Protein AF-A0A1F7IMP6-F1 (afdb_monomer_lite)

Sequence (164 aa):
MIGVVIFFAFITLDFINRYRSQKVYIQYEQETLQYMKKNEPGLSQIFADMQNAECTSIYNSCSGIKQKEIMNLIADDLQDFSSTVFVTSHKNGKLILMKLSGE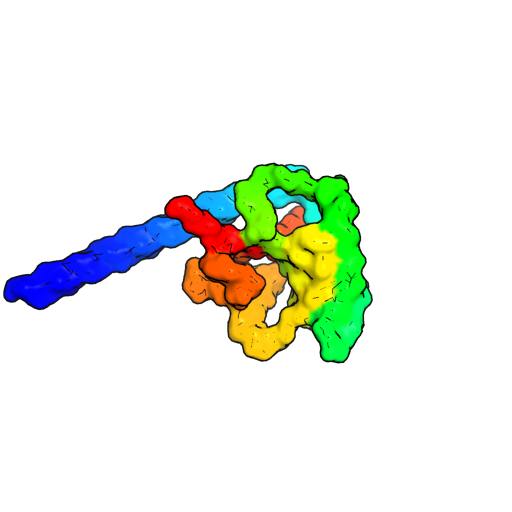RELIDDFYPSGDGLRNLIRGKVKSLTWDDYTHILPGKEIAVPFKDGGNQVKGLILRAVVGK

Structure (mmCIF, N/CA/C/O backbone):
data_AF-A0A1F7IMP6-F1
#
_entry.id   AF-A0A1F7IMP6-F1
#
loop_
_atom_site.group_PDB
_atom_site.id
_atom_site.type_symbol
_atom_site.label_atom_id
_atom_site.label_alt_id
_atom_site.label_comp_id
_atom_site.label_asym_id
_atom_site.label_entity_id
_atom_site.label_seq_id
_atom_site.pdbx_PDB_ins_code
_atom_site.Cartn_x
_atom_site.Cartn_y
_atom_site.Cartn_z
_atom_site.occupancy
_atom_site.B_iso_or_equiv
_atom_site.auth_seq_id
_atom_site.auth_comp_id
_atom_site.auth_asym_id
_atom_site.auth_atom_id
_atom_site.pdbx_PDB_model_num
ATOM 1 N N . MET A 1 1 ? 34.357 -10.220 -34.054 1.00 52.31 1 MET A N 1
ATOM 2 C CA . MET A 1 1 ? 33.086 -9.612 -34.516 1.00 52.31 1 MET A CA 1
ATOM 3 C C . MET A 1 1 ? 31.856 -10.175 -33.801 1.00 52.31 1 MET A C 1
ATOM 5 O O . MET A 1 1 ? 31.056 -9.380 -33.338 1.00 52.31 1 MET A O 1
ATOM 9 N N . ILE A 1 2 ? 31.732 -11.498 -33.616 1.00 53.00 2 ILE A N 1
ATOM 10 C CA . ILE A 1 2 ? 30.586 -12.132 -32.922 1.00 53.00 2 ILE A CA 1
ATOM 11 C C . ILE A 1 2 ? 30.412 -11.649 -31.465 1.00 53.00 2 ILE A C 1
ATOM 13 O O . ILE A 1 2 ? 29.303 -11.318 -31.064 1.00 53.00 2 ILE A O 1
ATOM 17 N N . GLY A 1 3 ? 31.500 -11.496 -30.697 1.00 47.19 3 GLY A N 1
ATOM 18 C CA . GLY A 1 3 ? 31.423 -11.003 -29.310 1.00 47.19 3 GLY A CA 1
ATOM 19 C C . GLY A 1 3 ? 30.928 -9.555 -29.164 1.00 47.19 3 GLY A C 1
ATOM 20 O O . GLY A 1 3 ? 30.291 -9.228 -28.171 1.00 47.19 3 GLY A O 1
ATOM 21 N N . VAL A 1 4 ? 31.151 -8.703 -30.173 1.00 55.84 4 VAL A N 1
ATOM 22 C CA . VAL A 1 4 ? 30.679 -7.305 -30.174 1.00 55.84 4 VAL A CA 1
ATOM 23 C C . VAL A 1 4 ? 29.180 -7.254 -30.482 1.00 55.84 4 VAL A C 1
ATOM 25 O O . VAL A 1 4 ? 28.440 -6.557 -29.801 1.00 55.84 4 VAL A O 1
ATOM 28 N N . VAL A 1 5 ? 28.706 -8.056 -31.441 1.00 55.94 5 VAL A N 1
ATOM 29 C CA . VAL A 1 5 ? 27.278 -8.134 -31.801 1.00 55.94 5 VAL A CA 1
ATOM 30 C C . VAL A 1 5 ? 26.433 -8.689 -30.648 1.00 55.94 5 VAL A C 1
ATOM 32 O O . VAL A 1 5 ? 25.359 -8.163 -30.372 1.00 55.94 5 VAL A O 1
ATOM 35 N N . ILE A 1 6 ? 26.939 -9.693 -29.927 1.00 58.25 6 ILE A N 1
ATOM 36 C CA . ILE A 1 6 ? 26.269 -10.250 -28.743 1.00 58.25 6 ILE A CA 1
ATOM 37 C C . ILE A 1 6 ? 26.201 -9.207 -27.614 1.00 58.25 6 ILE A C 1
ATOM 39 O O . ILE A 1 6 ? 25.142 -9.011 -27.025 1.00 58.25 6 ILE A O 1
ATOM 43 N N . PHE A 1 7 ? 27.289 -8.475 -27.356 1.00 58.56 7 PHE A N 1
ATOM 44 C CA . PHE A 1 7 ? 27.325 -7.425 -26.331 1.00 58.56 7 PHE A CA 1
ATOM 45 C C . PHE A 1 7 ? 26.354 -6.265 -26.629 1.00 58.56 7 PHE A C 1
ATOM 47 O O . PHE A 1 7 ? 25.624 -5.827 -25.742 1.00 58.56 7 PHE A O 1
ATOM 54 N N . PHE A 1 8 ? 26.266 -5.813 -27.887 1.00 57.03 8 PHE A N 1
ATOM 55 C CA . PHE A 1 8 ? 25.284 -4.799 -28.296 1.00 57.03 8 PHE A CA 1
ATOM 56 C C . PHE A 1 8 ? 23.835 -5.310 -28.216 1.00 57.03 8 PHE A C 1
ATOM 58 O O . PHE A 1 8 ? 22.951 -4.562 -27.795 1.00 57.03 8 PHE A O 1
ATOM 65 N N . ALA A 1 9 ? 23.581 -6.580 -28.550 1.00 60.06 9 ALA A N 1
ATOM 66 C CA . ALA A 1 9 ? 22.255 -7.179 -28.402 1.00 60.06 9 ALA A CA 1
ATOM 67 C C . ALA A 1 9 ? 21.792 -7.189 -26.932 1.00 60.06 9 ALA A C 1
ATOM 69 O O . ALA A 1 9 ? 20.670 -6.775 -26.651 1.00 60.06 9 ALA A O 1
ATOM 70 N N . PHE A 1 10 ? 22.665 -7.546 -25.983 1.00 58.66 10 PHE A N 1
ATOM 71 C CA . PHE A 1 10 ? 22.338 -7.500 -24.552 1.00 58.66 10 PHE A CA 1
ATOM 72 C C . PHE A 1 10 ? 22.056 -6.077 -24.047 1.00 58.66 10 PHE A C 1
ATOM 74 O O . PHE A 1 10 ? 21.040 -5.862 -23.390 1.00 58.66 10 PHE A O 1
ATOM 81 N N . ILE A 1 11 ? 22.867 -5.082 -24.431 1.00 61.84 11 ILE A N 1
ATOM 82 C CA . ILE A 1 11 ? 22.640 -3.681 -24.027 1.00 61.84 11 ILE A CA 1
ATOM 83 C C . ILE A 1 11 ? 21.295 -3.153 -24.550 1.00 61.84 11 ILE A C 1
ATOM 85 O O . ILE A 1 11 ? 20.568 -2.468 -23.827 1.00 61.84 11 ILE A O 1
ATOM 89 N N . THR A 1 12 ? 20.941 -3.469 -25.799 1.00 62.03 12 THR A N 1
ATOM 90 C CA . THR A 1 12 ? 19.660 -3.025 -26.377 1.00 62.03 12 THR A CA 1
ATOM 91 C C . THR A 1 12 ? 18.454 -3.703 -25.725 1.00 62.03 12 THR A C 1
ATOM 93 O O . THR A 1 12 ? 17.458 -3.031 -25.457 1.00 62.03 12 THR A O 1
ATOM 96 N N . LEU A 1 13 ? 18.547 -4.997 -25.401 1.00 62.88 13 LEU A N 1
ATOM 97 C CA . LEU A 1 13 ? 17.490 -5.731 -24.699 1.00 62.88 13 LEU A CA 1
ATOM 98 C C . LEU A 1 13 ? 17.290 -5.220 -23.266 1.00 62.88 13 LEU A C 1
ATOM 100 O O . LEU A 1 13 ? 16.151 -4.991 -22.857 1.00 62.88 13 LEU A O 1
ATOM 104 N N . ASP A 1 14 ? 18.376 -4.959 -22.536 1.00 63.97 14 ASP A N 1
ATOM 105 C CA . ASP A 1 14 ? 18.316 -4.400 -21.182 1.00 63.97 14 ASP A CA 1
ATOM 106 C C . ASP A 1 14 ? 17.692 -3.001 -21.169 1.00 63.97 14 ASP A C 1
ATOM 108 O O . ASP A 1 14 ? 16.870 -2.686 -20.304 1.00 63.97 14 ASP A O 1
ATOM 112 N N . PHE A 1 15 ? 18.021 -2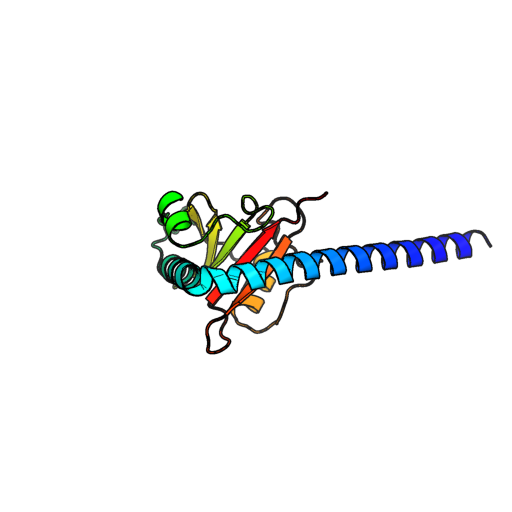.163 -22.157 1.00 68.69 15 PHE A N 1
ATOM 113 C CA . PHE A 1 15 ? 17.430 -0.833 -22.288 1.00 68.69 15 PHE A CA 1
ATOM 114 C C . PHE A 1 15 ? 15.925 -0.896 -22.588 1.00 68.69 15 PHE A C 1
ATOM 116 O O . PHE A 1 15 ? 15.134 -0.195 -21.953 1.00 68.69 15 PHE A O 1
ATOM 123 N N . ILE A 1 16 ? 15.508 -1.772 -23.510 1.00 72.69 16 ILE A N 1
ATOM 124 C CA . ILE A 1 16 ? 14.091 -1.980 -23.846 1.00 72.69 16 ILE A CA 1
ATOM 125 C C . ILE A 1 16 ? 13.314 -2.491 -22.629 1.00 72.69 16 ILE A C 1
ATOM 127 O O . ILE A 1 16 ? 12.213 -2.008 -22.359 1.00 72.69 16 ILE A O 1
ATOM 131 N N . ASN A 1 17 ? 13.881 -3.432 -21.872 1.00 74.31 17 ASN A N 1
ATOM 132 C CA . ASN A 1 17 ? 13.244 -3.973 -20.674 1.00 74.31 17 ASN A CA 1
ATOM 133 C C . ASN A 1 17 ? 13.079 -2.907 -19.587 1.00 74.31 17 ASN A C 1
ATOM 135 O O . ASN A 1 17 ? 11.978 -2.749 -19.063 1.00 74.31 17 ASN A O 1
ATOM 139 N N . ARG A 1 18 ? 14.117 -2.108 -19.307 1.00 75.50 18 ARG A N 1
ATOM 140 C CA . ARG A 1 18 ? 14.026 -0.992 -18.348 1.00 75.50 18 ARG A CA 1
ATOM 141 C C . ARG A 1 18 ? 12.973 0.033 -18.758 1.00 75.50 18 ARG A C 1
ATOM 143 O O . ARG A 1 18 ? 12.175 0.451 -17.924 1.00 75.50 18 ARG A O 1
ATOM 150 N N . TYR A 1 19 ? 12.928 0.390 -20.042 1.00 79.06 19 TYR A N 1
ATOM 151 C CA . TYR A 1 19 ? 11.931 1.321 -20.566 1.00 79.06 19 TYR A CA 1
ATOM 152 C C . TYR A 1 19 ? 10.500 0.788 -20.407 1.00 79.06 19 TYR A C 1
ATOM 154 O O . TYR A 1 19 ? 9.606 1.518 -19.980 1.00 79.06 19 TYR A O 1
ATOM 162 N N . ARG A 1 20 ? 10.275 -0.499 -20.706 1.00 82.06 20 ARG A N 1
ATOM 163 C CA . ARG A 1 20 ? 8.969 -1.149 -20.520 1.00 82.06 20 ARG A CA 1
ATOM 164 C C . ARG A 1 20 ? 8.549 -1.155 -19.053 1.00 82.06 20 ARG A C 1
ATOM 166 O O . ARG A 1 20 ? 7.444 -0.711 -18.757 1.00 82.06 20 ARG A O 1
ATOM 173 N N . SER A 1 21 ? 9.430 -1.585 -18.153 1.00 83.56 21 SER A N 1
ATOM 174 C CA . SER A 1 21 ? 9.165 -1.598 -16.710 1.00 83.56 21 SER A CA 1
ATOM 175 C C . SER A 1 21 ? 8.838 -0.205 -16.176 1.00 83.56 21 SER A C 1
ATOM 177 O O . SER A 1 21 ? 7.869 -0.033 -15.444 1.00 83.56 21 SER A O 1
ATOM 179 N N . GLN A 1 22 ? 9.586 0.817 -16.600 1.00 84.00 22 GLN A N 1
ATOM 180 C CA . GLN A 1 22 ? 9.327 2.200 -16.205 1.00 84.00 22 GLN A CA 1
ATOM 181 C C . GLN A 1 22 ? 7.984 2.711 -16.739 1.00 84.00 22 GLN A C 1
ATOM 183 O O . GLN A 1 22 ? 7.243 3.371 -16.014 1.00 84.00 22 GLN A O 1
ATOM 188 N N . LYS A 1 23 ? 7.642 2.395 -17.993 1.00 87.12 23 LYS A N 1
ATOM 189 C CA . LYS A 1 23 ? 6.353 2.776 -18.580 1.00 87.12 23 LYS A CA 1
ATOM 190 C C . LYS A 1 23 ? 5.184 2.145 -17.821 1.00 87.12 23 LYS A C 1
ATOM 192 O O . LYS A 1 23 ? 4.208 2.835 -17.542 1.00 87.12 23 LYS A O 1
ATOM 197 N N . VAL A 1 24 ? 5.299 0.863 -17.470 1.00 88.12 24 VAL A N 1
ATOM 198 C CA . VAL A 1 24 ? 4.298 0.149 -16.665 1.00 88.12 24 VAL A CA 1
ATOM 199 C C . VAL A 1 24 ? 4.184 0.767 -15.273 1.00 88.12 24 VAL A C 1
ATOM 201 O O . VAL A 1 24 ? 3.074 1.052 -14.835 1.00 88.12 24 VAL A O 1
ATOM 204 N N . TYR A 1 25 ? 5.311 1.052 -14.616 1.00 88.19 25 TYR A N 1
ATOM 205 C CA . TYR A 1 25 ? 5.323 1.723 -13.317 1.00 88.19 25 TYR A CA 1
ATOM 206 C C . TYR A 1 25 ? 4.566 3.054 -13.358 1.00 88.19 25 TYR A C 1
ATOM 208 O O . TYR A 1 25 ? 3.657 3.262 -12.562 1.00 88.19 25 TYR A O 1
ATOM 216 N N . ILE A 1 26 ? 4.898 3.930 -14.315 1.00 89.38 26 ILE A N 1
ATOM 217 C CA . ILE A 1 26 ? 4.270 5.254 -14.452 1.00 89.38 26 ILE A CA 1
ATOM 218 C C . ILE A 1 26 ? 2.770 5.118 -14.712 1.00 89.38 26 ILE A C 1
ATOM 220 O O . ILE A 1 26 ? 1.981 5.858 -14.130 1.00 89.38 26 ILE A O 1
ATOM 224 N N . GLN A 1 27 ? 2.365 4.178 -15.571 1.00 91.62 27 GLN A N 1
ATOM 225 C CA . GLN A 1 27 ? 0.953 3.938 -15.847 1.00 91.62 27 GLN A CA 1
ATOM 226 C C . GLN A 1 27 ? 0.201 3.545 -14.567 1.00 91.62 27 GLN A C 1
ATOM 228 O O . GLN A 1 27 ? -0.775 4.201 -14.202 1.00 91.62 27 GLN A O 1
ATOM 233 N N . TYR A 1 28 ? 0.669 2.508 -13.869 1.00 91.75 28 TYR A N 1
ATOM 234 C CA . TYR A 1 28 ? 0.015 2.047 -12.649 1.00 91.75 28 TYR A CA 1
ATOM 235 C C . TYR A 1 28 ? 0.051 3.130 -11.555 1.00 91.75 28 TYR A C 1
ATOM 237 O O . TYR A 1 28 ? -0.927 3.295 -10.827 1.00 91.75 28 TYR A O 1
ATOM 245 N N . GLU A 1 29 ? 1.132 3.904 -11.441 1.00 92.12 29 GLU A N 1
ATOM 246 C CA . GLU A 1 29 ? 1.230 5.029 -10.506 1.00 92.12 29 GLU A CA 1
ATOM 247 C C . GLU A 1 29 ? 0.160 6.089 -10.802 1.00 92.12 29 GLU A C 1
ATOM 249 O O . GLU A 1 29 ? -0.591 6.469 -9.905 1.00 92.12 29 GLU A O 1
ATOM 254 N N . GLN A 1 30 ? 0.023 6.516 -12.060 1.00 93.44 30 GLN A N 1
ATOM 255 C CA . GLN A 1 30 ? -0.960 7.523 -12.470 1.00 93.44 30 GLN A CA 1
ATOM 256 C C . GLN A 1 30 ? -2.404 7.076 -12.232 1.00 93.44 30 GLN A C 1
ATOM 258 O O . GLN A 1 30 ? -3.193 7.845 -11.681 1.00 93.44 30 GLN A O 1
ATOM 263 N N . GLU A 1 31 ? -2.743 5.840 -12.599 1.00 94.81 31 GLU A N 1
ATOM 264 C CA . GLU A 1 31 ? -4.059 5.251 -12.319 1.00 94.81 31 GLU A CA 1
ATOM 265 C C . GLU A 1 31 ? -4.358 5.265 -10.814 1.00 94.81 31 GLU A C 1
ATOM 267 O O . GLU A 1 31 ? -5.432 5.681 -10.380 1.00 94.81 31 GLU A O 1
ATOM 272 N N . THR A 1 32 ? -3.372 4.874 -10.002 1.00 95.12 32 THR A N 1
ATOM 273 C CA . THR A 1 32 ? -3.519 4.829 -8.545 1.00 95.12 32 THR A CA 1
ATOM 274 C C . THR A 1 32 ? -3.691 6.229 -7.956 1.00 95.12 32 THR A C 1
ATOM 276 O O . THR A 1 32 ? -4.520 6.419 -7.072 1.00 95.12 32 THR A O 1
ATOM 279 N N . LEU A 1 33 ? -2.962 7.233 -8.452 1.00 94.88 33 LEU A N 1
ATOM 280 C CA . LEU A 1 33 ? -3.101 8.623 -8.003 1.00 94.88 33 LEU A CA 1
ATOM 281 C C . LEU A 1 33 ? -4.486 9.200 -8.332 1.00 94.88 33 LEU A C 1
ATOM 283 O O . LEU A 1 33 ? -5.080 9.897 -7.506 1.00 94.88 33 LEU A O 1
ATOM 287 N N . GLN A 1 34 ? -5.024 8.901 -9.517 1.00 95.25 34 GLN A N 1
ATOM 288 C CA . GLN A 1 34 ? -6.383 9.306 -9.891 1.00 95.25 34 GLN A CA 1
ATOM 289 C C . GLN A 1 34 ? -7.429 8.647 -8.988 1.00 95.25 34 GLN A C 1
ATOM 291 O O . GLN A 1 34 ? -8.316 9.325 -8.464 1.00 95.25 34 GLN A O 1
ATOM 296 N N . TYR A 1 35 ? -7.274 7.346 -8.748 1.00 95.62 35 TYR A N 1
ATOM 297 C CA . TYR A 1 35 ? -8.109 6.586 -7.830 1.00 95.62 35 TYR A CA 1
ATOM 298 C C . TYR A 1 35 ? -8.066 7.141 -6.401 1.00 95.62 35 TYR A C 1
ATOM 300 O O . TYR A 1 35 ? -9.113 7.347 -5.784 1.00 95.62 35 TYR A O 1
ATOM 308 N N . MET A 1 36 ? -6.872 7.447 -5.886 1.00 95.56 36 MET A N 1
ATOM 309 C CA . MET A 1 36 ? -6.690 8.033 -4.558 1.00 95.56 36 MET A CA 1
ATOM 310 C C . MET A 1 36 ? -7.418 9.364 -4.416 1.00 95.56 36 MET A C 1
ATOM 312 O O . MET A 1 36 ? -8.078 9.593 -3.410 1.00 95.56 36 MET A O 1
ATOM 316 N N . LYS A 1 37 ? -7.335 10.227 -5.434 1.00 94.06 37 LYS A N 1
ATOM 317 C CA . LYS A 1 37 ? -8.011 11.527 -5.428 1.00 94.06 37 LYS A CA 1
ATOM 318 C C . LYS A 1 37 ? -9.534 11.385 -5.395 1.00 94.06 37 LYS A C 1
ATOM 320 O O . LYS A 1 37 ? -10.205 12.161 -4.727 1.00 94.06 37 LYS A O 1
ATOM 325 N N . LYS A 1 38 ? -10.086 10.400 -6.107 1.00 95.00 38 LYS A N 1
ATOM 326 C CA . LYS A 1 38 ? -11.530 10.121 -6.105 1.00 95.00 38 LYS A CA 1
ATOM 327 C C . LYS A 1 38 ? -12.011 9.563 -4.760 1.00 95.00 38 LYS A C 1
ATOM 329 O O . LYS A 1 38 ? -13.122 9.868 -4.340 1.00 95.00 38 LYS A O 1
ATOM 334 N N . ASN A 1 39 ? -11.176 8.762 -4.101 1.00 95.38 39 ASN A N 1
ATOM 335 C CA . ASN A 1 39 ? -11.526 7.995 -2.905 1.00 95.38 39 ASN A CA 1
ATOM 336 C C . ASN A 1 39 ? -10.893 8.544 -1.611 1.00 95.38 39 ASN A C 1
ATOM 338 O O . ASN A 1 39 ? -10.842 7.838 -0.605 1.00 95.38 39 ASN A O 1
ATOM 342 N N . GLU A 1 40 ? -10.404 9.787 -1.616 1.00 94.94 40 GLU A N 1
ATOM 343 C CA . GLU A 1 40 ? -9.609 10.369 -0.525 1.00 94.94 40 GLU A CA 1
ATOM 344 C C . GLU A 1 40 ? -10.267 10.245 0.866 1.00 94.94 40 GLU A C 1
ATOM 346 O O . GLU A 1 40 ? -9.578 9.799 1.793 1.00 94.94 40 GLU A O 1
ATOM 351 N N . PRO A 1 41 ? -11.571 10.552 1.059 1.00 95.12 41 PRO A N 1
ATOM 352 C CA . PRO A 1 41 ? -12.193 10.440 2.380 1.00 95.12 41 PRO A CA 1
ATOM 353 C C . PRO A 1 41 ? -12.232 8.993 2.885 1.00 95.12 41 PRO A C 1
ATOM 355 O O . PRO A 1 41 ? -11.889 8.724 4.036 1.00 95.12 41 PRO A 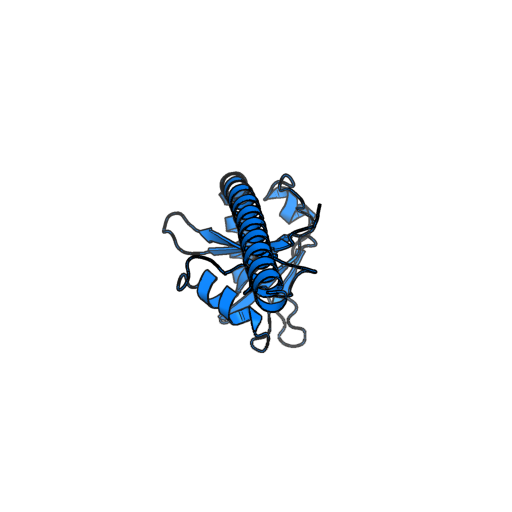O 1
ATOM 358 N N . GLY A 1 42 ? -12.595 8.050 2.011 1.00 96.12 42 GLY A N 1
ATOM 359 C CA . GLY A 1 42 ? -12.668 6.630 2.347 1.00 96.12 42 GLY A CA 1
ATOM 360 C C . GLY A 1 42 ? -11.302 6.019 2.629 1.00 96.12 42 GLY A C 1
ATOM 361 O O . GLY A 1 42 ? -11.141 5.287 3.601 1.00 96.12 42 GLY A O 1
ATOM 362 N N . LEU A 1 43 ? -10.290 6.373 1.833 1.00 96.12 43 LEU A N 1
ATOM 363 C CA . LEU A 1 43 ? -8.910 5.945 2.062 1.00 96.12 43 LEU A CA 1
ATOM 364 C C . LEU A 1 43 ? -8.354 6.503 3.373 1.00 96.12 43 LEU A C 1
ATOM 366 O O . LEU A 1 43 ? -7.713 5.771 4.123 1.00 96.12 43 LEU A O 1
ATOM 370 N N . SER A 1 44 ? -8.635 7.770 3.684 1.00 96.31 44 SER A N 1
ATOM 371 C CA . SER A 1 44 ? -8.232 8.383 4.955 1.00 96.31 44 SER A CA 1
ATOM 372 C C . SER A 1 44 ? -8.819 7.634 6.151 1.00 96.31 44 SER A C 1
ATOM 374 O O . SER A 1 44 ? -8.089 7.333 7.097 1.00 96.31 44 SER A O 1
ATOM 376 N N . GLN A 1 45 ? -10.103 7.272 6.075 1.00 96.06 45 GLN A N 1
ATOM 377 C CA . GLN A 1 45 ? -10.768 6.466 7.097 1.00 96.06 45 GLN A CA 1
ATOM 378 C C . GLN A 1 45 ? -10.128 5.077 7.218 1.00 96.06 45 GLN A C 1
ATOM 380 O O . GLN A 1 45 ? -9.738 4.675 8.311 1.00 96.06 45 GLN A O 1
ATOM 385 N N . ILE A 1 46 ? -9.935 4.376 6.096 1.00 96.06 46 ILE A N 1
ATOM 386 C CA . ILE A 1 46 ? -9.309 3.048 6.063 1.00 96.06 46 ILE A CA 1
ATOM 387 C C . ILE A 1 46 ? -7.930 3.065 6.733 1.00 96.06 46 ILE A C 1
ATOM 389 O O . ILE A 1 46 ? -7.648 2.220 7.583 1.00 96.06 46 ILE A O 1
ATOM 393 N N . PHE A 1 47 ? -7.066 4.021 6.381 1.00 96.75 47 PHE A N 1
ATOM 394 C CA . PHE A 1 47 ? -5.718 4.083 6.945 1.00 96.75 47 PHE A CA 1
ATOM 395 C C . PHE A 1 47 ? -5.715 4.456 8.431 1.00 96.75 47 PHE A C 1
ATOM 397 O O . PHE A 1 47 ? -4.905 3.911 9.185 1.00 96.75 47 PHE A O 1
ATOM 404 N N . ALA A 1 48 ? -6.622 5.333 8.872 1.00 95.31 48 ALA A N 1
ATOM 405 C CA . ALA A 1 48 ? -6.789 5.649 10.288 1.00 95.31 48 ALA A CA 1
ATOM 406 C C . ALA A 1 48 ? -7.270 4.427 11.092 1.00 95.31 48 ALA A C 1
ATOM 408 O O . ALA A 1 48 ? -6.744 4.151 12.173 1.00 95.31 48 ALA A O 1
ATOM 409 N N . ASP A 1 49 ? -8.208 3.653 10.546 1.00 95.44 49 ASP A N 1
ATOM 410 C CA . ASP A 1 49 ? -8.709 2.431 11.177 1.00 95.44 49 ASP A CA 1
ATOM 411 C C . ASP A 1 49 ? -7.615 1.358 11.259 1.00 95.44 49 ASP A C 1
ATOM 413 O O . ASP A 1 49 ? -7.440 0.717 12.296 1.00 95.44 49 ASP A O 1
ATOM 417 N N . MET A 1 50 ? -6.821 1.193 10.197 1.00 95.88 50 MET A N 1
ATOM 418 C CA . MET A 1 50 ? -5.678 0.273 10.184 1.00 95.88 50 MET A CA 1
ATOM 419 C C . MET A 1 50 ? -4.610 0.650 11.218 1.00 95.88 50 MET A C 1
ATOM 421 O O . MET A 1 50 ? -4.113 -0.223 11.927 1.00 95.88 50 MET A O 1
ATOM 425 N N . GLN A 1 51 ? -4.272 1.938 11.342 1.00 94.88 51 GLN A N 1
ATOM 426 C CA . GLN A 1 51 ? -3.299 2.435 12.326 1.00 94.88 51 GLN A CA 1
ATOM 427 C C . GLN A 1 51 ? -3.666 2.059 13.766 1.00 94.88 51 GLN A C 1
ATOM 429 O O . GLN A 1 51 ? -2.779 1.825 14.593 1.00 94.88 51 GLN A O 1
ATOM 434 N N . ASN A 1 52 ? -4.968 1.995 14.052 1.00 94.06 52 ASN A N 1
ATOM 435 C CA . ASN A 1 52 ? -5.507 1.790 15.389 1.00 94.06 52 ASN A CA 1
ATOM 436 C C . ASN A 1 52 ? -6.005 0.367 15.661 1.00 94.06 52 ASN A C 1
ATOM 438 O O . ASN A 1 52 ? -6.348 0.084 16.816 1.00 94.06 52 ASN A O 1
ATOM 442 N N . ALA A 1 53 ? -6.010 -0.505 14.647 1.00 93.56 53 ALA A N 1
ATOM 443 C CA . ALA A 1 53 ? -6.524 -1.866 14.725 1.00 93.56 53 ALA A CA 1
ATOM 444 C C . ALA A 1 53 ? -5.956 -2.635 15.926 1.00 93.56 53 ALA A C 1
ATOM 446 O O . ALA A 1 53 ? -4.787 -2.520 16.286 1.00 93.56 53 ALA A O 1
ATOM 447 N N . GLU A 1 54 ? -6.789 -3.436 16.578 1.00 92.50 54 GLU A N 1
ATOM 448 C CA . GLU A 1 54 ? -6.314 -4.307 17.649 1.00 92.50 54 GLU A CA 1
ATOM 449 C C . GLU A 1 54 ? -5.645 -5.536 17.042 1.00 92.50 54 GLU A C 1
ATOM 451 O O . GLU A 1 54 ? -6.270 -6.239 16.247 1.00 92.50 54 GLU A O 1
ATOM 456 N N . CYS A 1 55 ? -4.387 -5.783 17.405 1.00 89.12 55 CYS A N 1
ATOM 457 C CA . CYS A 1 55 ? -3.588 -6.886 16.885 1.00 89.12 55 CYS A CA 1
ATOM 458 C C . CYS A 1 55 ? -3.149 -7.818 18.009 1.00 89.12 55 CYS A C 1
ATOM 460 O O . CYS A 1 55 ? -2.740 -7.371 19.082 1.00 89.12 55 CYS A O 1
ATOM 462 N N . THR A 1 56 ? -3.181 -9.118 17.733 1.00 82.69 56 THR A N 1
ATOM 463 C CA . THR A 1 56 ? -2.658 -10.140 18.642 1.00 82.69 56 THR A CA 1
ATOM 464 C C . THR A 1 56 ? -1.235 -10.503 18.229 1.00 82.69 56 THR A C 1
ATOM 466 O O . THR A 1 56 ? -0.961 -10.789 17.065 1.00 82.69 56 THR A O 1
ATOM 469 N N . SER A 1 57 ? -0.302 -10.481 19.183 1.00 66.50 57 SER A N 1
ATOM 470 C CA . SER A 1 57 ? 1.126 -10.704 18.912 1.00 66.50 57 SER A CA 1
ATOM 471 C C . SER A 1 57 ? 1.465 -12.139 18.500 1.00 66.50 57 SER A C 1
ATOM 473 O O . SER A 1 57 ? 2.529 -12.363 17.937 1.00 66.50 57 SER A O 1
ATOM 475 N N . ILE A 1 58 ? 0.582 -13.103 18.773 1.00 70.62 58 ILE A N 1
ATOM 476 C CA . ILE A 1 58 ? 0.852 -14.536 18.580 1.00 70.62 58 ILE A CA 1
ATOM 477 C C . ILE A 1 58 ? 0.814 -14.929 17.096 1.00 70.62 58 ILE A C 1
ATOM 479 O O . ILE A 1 58 ? 1.595 -15.774 16.672 1.00 70.62 58 ILE A O 1
ATOM 483 N N . TYR A 1 59 ? -0.064 -14.306 16.304 1.00 72.69 59 TYR A N 1
ATOM 484 C CA . TYR A 1 59 ? -0.281 -14.665 14.895 1.00 72.69 59 TYR A CA 1
ATOM 485 C C . TYR A 1 59 ? -0.073 -13.500 13.930 1.00 72.69 59 TYR A C 1
ATOM 487 O O . TYR A 1 59 ? -0.437 -13.611 12.765 1.00 72.69 59 TYR A O 1
ATOM 495 N N . ASN A 1 60 ? 0.409 -12.353 14.422 1.00 82.69 60 ASN A N 1
ATOM 496 C CA . ASN A 1 60 ? 0.431 -11.083 13.688 1.00 82.69 60 ASN A CA 1
ATOM 497 C C . ASN A 1 60 ? -0.936 -10.662 13.103 1.00 82.69 60 ASN A C 1
ATOM 499 O O . ASN A 1 60 ? -1.013 -9.679 12.378 1.00 82.69 60 ASN A O 1
ATOM 503 N N . SER A 1 61 ? -2.027 -11.347 13.451 1.00 87.31 61 SER A N 1
ATOM 504 C CA . SER A 1 61 ? -3.374 -11.063 12.966 1.00 87.31 61 SER A CA 1
ATOM 505 C C . SER A 1 61 ? -3.989 -9.910 13.746 1.00 87.31 61 SER A C 1
ATOM 507 O O . SER A 1 61 ? -3.888 -9.842 14.979 1.00 87.31 61 SER A O 1
ATOM 509 N N . CYS A 1 62 ? -4.697 -9.047 13.026 1.00 91.12 62 CYS A N 1
ATOM 510 C CA . CYS A 1 62 ? -5.442 -7.934 13.593 1.00 91.12 62 CYS A CA 1
ATOM 511 C C . CYS A 1 62 ? -6.946 -8.083 13.363 1.00 91.12 62 CYS A C 1
ATOM 513 O O . CYS A 1 62 ? -7.392 -8.824 12.487 1.00 91.12 62 CYS A O 1
ATOM 515 N N . SER A 1 63 ? -7.729 -7.358 14.158 1.00 89.06 63 SER A N 1
ATOM 516 C CA . SER A 1 63 ? -9.168 -7.182 13.965 1.00 89.06 63 SER A CA 1
ATOM 517 C C . SER A 1 63 ? -9.451 -6.700 12.540 1.00 89.06 63 SER A C 1
ATOM 519 O O . SER A 1 63 ? -9.038 -5.610 12.132 1.00 89.06 63 SER A O 1
ATOM 521 N N . GLY A 1 64 ? -10.120 -7.554 11.767 1.00 87.38 64 GLY A N 1
ATOM 522 C CA . GLY A 1 64 ? -10.495 -7.267 10.388 1.00 87.38 64 GLY A CA 1
ATOM 523 C C . GLY A 1 64 ? -11.680 -6.309 10.288 1.00 87.38 64 GLY A C 1
ATOM 524 O O . GLY A 1 64 ? -12.369 -6.022 11.266 1.00 87.38 64 GLY A O 1
ATOM 525 N N . ILE A 1 65 ? -11.927 -5.841 9.071 1.00 90.06 65 ILE A N 1
ATOM 526 C CA . ILE A 1 65 ? -13.127 -5.093 8.676 1.00 90.06 65 ILE A CA 1
ATOM 527 C C . ILE A 1 65 ? -13.863 -5.913 7.613 1.00 90.06 65 ILE A C 1
ATOM 529 O O . ILE A 1 65 ? -13.236 -6.696 6.906 1.00 90.06 65 ILE A O 1
ATOM 533 N N . LYS A 1 66 ? -15.186 -5.795 7.474 1.00 92.56 66 LYS A N 1
ATOM 534 C CA . LYS A 1 66 ? -15.874 -6.553 6.417 1.00 92.56 66 LYS A CA 1
ATOM 535 C C . LYS A 1 66 ? -15.558 -5.942 5.056 1.00 92.56 66 LYS A C 1
ATOM 537 O O . LYS A 1 66 ? -15.647 -4.729 4.894 1.00 92.56 66 LYS A O 1
ATOM 542 N N . GLN A 1 67 ? -15.322 -6.774 4.040 1.00 92.38 67 GLN A N 1
ATOM 543 C CA . GLN A 1 67 ? -15.129 -6.303 2.661 1.00 92.38 67 GLN A CA 1
ATOM 544 C C . GLN A 1 67 ? -16.226 -5.322 2.214 1.00 92.38 67 GLN A C 1
ATOM 546 O O . GLN A 1 67 ? -15.925 -4.292 1.628 1.00 92.38 67 GLN A O 1
ATOM 551 N N . LYS A 1 68 ? -17.498 -5.584 2.544 1.00 92.38 68 LYS A N 1
ATOM 552 C CA . LYS A 1 68 ? -18.608 -4.675 2.210 1.00 92.38 68 LYS A CA 1
ATOM 553 C C . LYS A 1 68 ? -18.437 -3.273 2.809 1.00 92.38 68 LYS A C 1
ATOM 555 O O . LYS A 1 68 ? -18.802 -2.296 2.171 1.00 92.38 68 LYS A O 1
ATOM 560 N N . GLU A 1 69 ? -17.903 -3.171 4.022 1.00 92.81 69 GLU A N 1
ATOM 561 C CA . GLU A 1 69 ? -17.646 -1.882 4.673 1.00 92.81 69 GLU A CA 1
ATOM 562 C C . GLU A 1 69 ? -16.509 -1.140 3.966 1.00 92.81 69 GLU A C 1
ATOM 564 O O . GLU A 1 69 ? -16.637 0.056 3.732 1.00 92.81 69 GLU A O 1
ATOM 569 N N . ILE A 1 70 ? -15.467 -1.852 3.516 1.00 92.56 70 ILE A N 1
ATOM 570 C CA . ILE A 1 70 ? -14.424 -1.281 2.649 1.00 92.56 70 ILE A CA 1
ATOM 571 C C . ILE A 1 70 ? -15.049 -0.739 1.356 1.00 92.56 70 ILE A C 1
ATOM 573 O O . ILE A 1 70 ? -14.854 0.427 1.033 1.00 92.56 70 ILE A O 1
ATOM 577 N N . MET A 1 71 ? -15.848 -1.542 0.648 1.00 92.81 71 MET A N 1
ATOM 578 C CA . MET A 1 71 ? -16.456 -1.144 -0.636 1.00 92.81 71 MET A CA 1
ATOM 579 C C . MET A 1 71 ? -17.499 -0.024 -0.513 1.00 92.81 71 MET A C 1
ATOM 581 O O . MET A 1 71 ? -17.869 0.591 -1.507 1.00 92.81 71 MET A O 1
ATOM 585 N N . ASN A 1 72 ? -17.989 0.260 0.696 1.00 95.00 72 ASN A N 1
ATOM 586 C CA . ASN A 1 72 ? -18.826 1.434 0.946 1.00 95.00 72 ASN A CA 1
ATOM 587 C C . ASN A 1 72 ? -17.998 2.722 1.090 1.00 95.00 72 ASN A C 1
ATOM 589 O O . ASN A 1 72 ? -18.543 3.813 0.938 1.00 95.00 72 ASN A O 1
ATOM 593 N N . LEU A 1 73 ? -16.711 2.607 1.427 1.00 94.69 73 LEU A N 1
ATOM 594 C CA . LEU A 1 73 ? -15.799 3.737 1.613 1.00 94.69 73 LEU A CA 1
ATOM 595 C C . LEU A 1 73 ? -15.078 4.108 0.318 1.00 94.69 73 LEU A C 1
ATOM 597 O O . LEU A 1 73 ? -14.794 5.283 0.092 1.00 94.69 73 LEU A O 1
ATOM 601 N N . ILE A 1 74 ? -14.764 3.116 -0.513 1.00 95.44 74 ILE A N 1
ATOM 602 C CA . ILE A 1 74 ? -13.984 3.286 -1.739 1.00 95.44 74 ILE A CA 1
ATOM 603 C C . ILE A 1 74 ? -14.649 2.556 -2.908 1.00 95.44 74 ILE A C 1
ATOM 605 O O . ILE A 1 74 ? -15.237 1.492 -2.731 1.00 95.44 74 ILE A O 1
ATOM 609 N N . ALA A 1 75 ? -14.558 3.131 -4.103 1.00 91.62 75 ALA A N 1
ATOM 610 C CA . ALA A 1 75 ? -15.062 2.521 -5.327 1.00 91.62 75 ALA A CA 1
ATOM 611 C C . ALA A 1 75 ? -14.173 1.354 -5.789 1.00 91.62 75 ALA A C 1
ATOM 613 O O . ALA A 1 75 ? -12.965 1.373 -5.592 1.00 91.62 75 ALA A O 1
ATOM 614 N N . ASP A 1 76 ? -14.765 0.370 -6.463 1.00 89.44 76 ASP A N 1
ATOM 615 C CA . ASP A 1 76 ? -14.052 -0.707 -7.165 1.00 89.44 76 ASP A CA 1
ATOM 616 C C . ASP A 1 76 ? -13.946 -0.362 -8.661 1.00 89.44 76 ASP A C 1
ATOM 618 O O . ASP A 1 76 ? -14.640 -0.920 -9.509 1.00 89.44 76 ASP A O 1
ATOM 622 N N . ASP A 1 77 ? -13.174 0.678 -8.980 1.00 88.12 77 ASP A N 1
ATOM 623 C CA . ASP A 1 77 ? -12.969 1.159 -10.355 1.00 88.12 77 ASP A CA 1
ATOM 624 C C . ASP A 1 77 ? -11.492 1.301 -10.742 1.00 88.12 77 ASP A C 1
ATOM 626 O O . ASP A 1 77 ? -11.160 1.801 -11.819 1.00 88.12 77 ASP A O 1
ATOM 630 N N . LEU A 1 78 ? -10.597 0.832 -9.874 1.00 89.75 78 LEU A N 1
ATOM 631 C CA . LEU A 1 78 ? -9.181 0.706 -10.173 1.00 89.75 78 LEU A CA 1
ATOM 632 C C . LEU A 1 78 ? -8.959 -0.527 -11.053 1.00 89.75 78 LEU A C 1
ATOM 634 O O . LEU A 1 78 ? -9.474 -1.608 -10.773 1.00 89.75 78 LEU A O 1
ATOM 638 N N . GLN A 1 79 ? -8.153 -0.404 -12.105 1.00 86.00 79 GLN A N 1
ATOM 639 C CA . GLN A 1 79 ? -7.806 -1.572 -12.912 1.00 86.00 79 GLN A CA 1
ATOM 640 C C . GLN A 1 79 ? -7.108 -2.631 -12.039 1.00 86.00 79 GLN A C 1
ATOM 642 O O . GLN A 1 79 ? -6.244 -2.293 -11.227 1.00 86.00 79 GLN A O 1
ATOM 647 N N . ASP A 1 80 ? -7.468 -3.904 -12.210 1.00 84.06 80 ASP A N 1
ATOM 648 C CA . ASP A 1 80 ? -6.906 -5.019 -11.437 1.00 84.06 80 ASP A CA 1
ATOM 649 C C . ASP A 1 80 ? -7.075 -4.823 -9.916 1.00 84.06 80 ASP A C 1
ATOM 651 O O . ASP A 1 80 ? -6.216 -5.221 -9.128 1.00 84.06 80 ASP A O 1
ATOM 655 N N . PHE A 1 81 ? -8.178 -4.187 -9.487 1.00 85.44 81 PHE A N 1
ATOM 656 C CA . PHE A 1 81 ? -8.415 -3.841 -8.083 1.00 85.44 81 PHE A CA 1
ATOM 657 C C . PHE A 1 81 ? -8.248 -5.038 -7.150 1.00 85.44 81 PHE A C 1
ATOM 659 O O . PHE A 1 81 ? -7.580 -4.906 -6.131 1.00 85.44 81 PHE A O 1
ATOM 666 N N . SER A 1 82 ? -8.726 -6.225 -7.544 1.00 86.88 82 SER A N 1
ATOM 667 C CA . SER A 1 82 ? -8.569 -7.487 -6.801 1.00 86.88 82 SER A CA 1
ATOM 668 C C . SER A 1 82 ? -7.126 -7.814 -6.394 1.00 86.88 82 SER A C 1
ATOM 670 O O . SER A 1 82 ? -6.911 -8.578 -5.456 1.00 86.88 82 SER A O 1
ATOM 672 N N . SER A 1 83 ? -6.139 -7.237 -7.080 1.00 88.44 83 SER A N 1
ATOM 673 C CA . SER A 1 83 ? -4.706 -7.384 -6.829 1.00 88.44 83 SER A CA 1
ATOM 674 C C . SER A 1 83 ? -4.118 -6.180 -6.080 1.00 88.44 83 SER A C 1
ATOM 676 O O . SER A 1 83 ? -2.987 -5.769 -6.343 1.00 88.44 83 SER A O 1
ATOM 678 N N . THR A 1 84 ? -4.890 -5.613 -5.150 1.00 91.88 84 THR A N 1
ATOM 679 C CA . THR A 1 84 ? -4.517 -4.441 -4.347 1.00 91.88 84 THR A CA 1
ATOM 680 C C . THR A 1 84 ? -4.503 -4.771 -2.857 1.00 91.88 84 THR A C 1
ATOM 682 O O . THR A 1 84 ? -5.389 -5.458 -2.347 1.00 91.88 84 THR A O 1
ATOM 685 N N . VAL A 1 85 ? -3.515 -4.238 -2.138 1.00 94.50 85 VAL A N 1
ATOM 686 C CA . VAL A 1 85 ? -3.479 -4.227 -0.669 1.00 94.50 85 VAL A CA 1
ATOM 687 C C . VAL A 1 85 ? -3.152 -2.829 -0.161 1.00 94.50 85 VAL A C 1
ATOM 689 O O . VAL A 1 85 ? -2.463 -2.044 -0.814 1.00 94.50 85 VAL A O 1
ATOM 692 N N . PHE A 1 86 ? -3.642 -2.520 1.031 1.00 96.19 86 PHE A N 1
ATOM 693 C CA . PHE A 1 86 ? -3.343 -1.274 1.729 1.00 96.19 86 PHE A CA 1
ATOM 694 C C . PHE A 1 86 ? -2.261 -1.536 2.763 1.00 96.19 86 PHE A C 1
ATOM 696 O O . PHE A 1 86 ? -2.307 -2.559 3.439 1.00 96.19 86 PHE A O 1
ATOM 703 N N . VAL A 1 87 ? -1.303 -0.624 2.916 1.00 95.50 87 VAL A N 1
ATOM 704 C CA . VAL A 1 87 ? -0.233 -0.745 3.919 1.00 95.50 87 VAL A CA 1
ATOM 705 C C . VAL A 1 87 ? -0.060 0.574 4.662 1.00 95.50 87 VAL A C 1
ATOM 707 O O . VAL A 1 87 ? -0.065 1.638 4.055 1.00 95.50 87 VAL A O 1
ATOM 710 N N . THR A 1 88 ? 0.117 0.540 5.980 1.00 96.12 88 THR A N 1
ATOM 711 C CA . THR A 1 88 ? 0.469 1.732 6.770 1.00 96.12 88 THR A CA 1
ATOM 712 C C . THR A 1 88 ? 1.300 1.355 7.999 1.00 96.12 88 THR A C 1
ATOM 714 O O . THR A 1 88 ? 1.585 0.181 8.229 1.00 96.12 88 THR A O 1
ATOM 717 N N . SER A 1 89 ? 1.734 2.348 8.776 1.00 94.12 89 SER A N 1
ATOM 718 C CA . SER A 1 89 ? 2.307 2.102 10.104 1.00 94.12 89 SER A CA 1
ATOM 719 C C . SER A 1 89 ? 1.183 1.805 11.087 1.00 94.12 89 SER A C 1
ATOM 721 O O . SER A 1 89 ? 0.180 2.500 11.093 1.00 94.12 89 SER A O 1
ATOM 723 N N . HIS A 1 90 ? 1.347 0.822 11.952 1.00 94.19 90 HIS A N 1
ATOM 724 C CA . HIS A 1 90 ? 0.466 0.596 13.089 1.00 94.19 90 HIS A CA 1
ATOM 725 C C . HIS A 1 90 ? 0.977 1.363 14.322 1.00 94.19 90 HIS A C 1
ATOM 727 O O . HIS A 1 90 ? 2.165 1.685 14.419 1.00 94.19 90 HIS A O 1
ATOM 733 N N . LYS A 1 91 ? 0.105 1.634 15.304 1.00 92.31 91 LYS A N 1
ATOM 734 C CA . LYS A 1 91 ? 0.451 2.362 16.544 1.00 92.31 91 LYS A CA 1
ATOM 735 C C . LYS A 1 91 ? 1.594 1.741 17.362 1.00 92.31 91 LYS A C 1
ATOM 737 O O . LYS A 1 91 ? 2.237 2.444 18.132 1.00 92.31 91 LYS A O 1
ATOM 742 N N . ASN A 1 92 ? 1.879 0.447 17.191 1.00 89.00 92 ASN A N 1
ATOM 743 C CA . ASN A 1 92 ? 3.030 -0.221 17.824 1.00 89.00 92 ASN A CA 1
ATOM 744 C C . ASN A 1 92 ? 4.363 -0.028 17.066 1.00 89.00 92 ASN A C 1
ATOM 746 O O . ASN A 1 92 ? 5.367 -0.618 17.453 1.00 89.00 92 ASN A O 1
ATOM 750 N N . GLY A 1 93 ? 4.376 0.746 15.977 1.00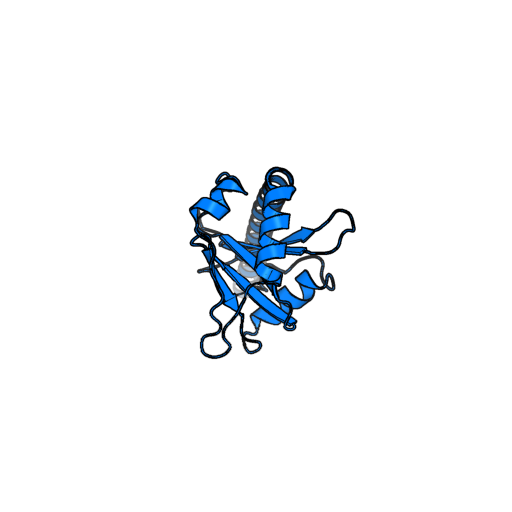 87.62 93 GLY A N 1
ATOM 751 C CA . GLY A 1 93 ? 5.563 1.036 15.171 1.00 87.62 93 GLY A CA 1
ATOM 752 C C . GLY A 1 93 ? 5.877 0.022 14.066 1.00 87.62 93 GLY A C 1
ATOM 753 O O . GLY A 1 93 ? 6.734 0.315 13.229 1.00 87.62 93 GLY A O 1
ATOM 754 N N . LYS A 1 94 ? 5.188 -1.128 14.020 1.00 90.19 94 LYS A N 1
ATOM 755 C CA . LYS A 1 94 ? 5.286 -2.094 12.913 1.00 90.19 94 LYS A CA 1
ATOM 756 C C . LYS A 1 94 ? 4.470 -1.633 11.707 1.00 90.19 94 LYS A C 1
ATOM 758 O O . LYS A 1 94 ? 3.616 -0.757 11.826 1.00 90.19 94 LYS A O 1
ATOM 763 N N . LEU A 1 95 ? 4.705 -2.235 10.545 1.00 92.69 95 LEU A N 1
ATOM 764 C CA . LEU A 1 95 ? 3.795 -2.077 9.413 1.00 92.69 95 LEU A CA 1
ATOM 765 C C . LEU A 1 95 ? 2.586 -3.003 9.575 1.00 92.69 95 LEU A C 1
ATOM 767 O O . LEU A 1 95 ? 2.709 -4.106 10.102 1.00 92.69 95 LEU A O 1
ATOM 771 N N . ILE A 1 96 ? 1.434 -2.554 9.094 1.00 93.94 96 ILE A N 1
ATOM 772 C CA . ILE A 1 96 ? 0.209 -3.342 8.973 1.00 93.94 96 ILE A CA 1
ATOM 773 C C . ILE A 1 96 ? -0.245 -3.313 7.521 1.00 93.94 96 ILE A C 1
ATOM 775 O O . ILE A 1 96 ? -0.232 -2.253 6.888 1.00 93.94 96 ILE A O 1
ATOM 779 N N . LEU A 1 97 ? -0.652 -4.467 7.006 1.00 94.12 97 LEU A N 1
ATOM 780 C CA . LEU A 1 97 ? -1.287 -4.591 5.704 1.00 94.12 97 LEU A CA 1
ATOM 781 C C . LEU A 1 97 ? -2.758 -4.974 5.855 1.00 94.12 97 LEU A C 1
ATOM 783 O O . LEU A 1 97 ? -3.148 -5.607 6.836 1.00 94.12 97 LEU A O 1
ATOM 787 N N . MET A 1 98 ? -3.567 -4.596 4.870 1.00 95.69 98 MET A N 1
ATOM 788 C CA . MET A 1 98 ? -4.959 -5.004 4.743 1.00 95.69 98 MET A CA 1
ATOM 789 C C . MET A 1 98 ? -5.247 -5.452 3.312 1.00 95.69 98 MET A C 1
ATOM 791 O O . MET A 1 98 ? -5.024 -4.698 2.361 1.00 95.69 98 MET A O 1
ATOM 795 N N . LYS A 1 99 ? -5.783 -6.664 3.167 1.00 93.00 99 LYS A N 1
ATOM 796 C CA . LYS A 1 99 ? -6.293 -7.184 1.891 1.00 93.00 99 LYS A CA 1
ATOM 797 C C . LYS A 1 99 ? -7.698 -6.649 1.624 1.00 93.00 99 LYS A C 1
ATOM 799 O O . LYS A 1 99 ? -8.397 -6.241 2.548 1.00 93.00 99 LYS A O 1
ATOM 804 N N . LEU A 1 100 ? -8.166 -6.725 0.378 1.00 90.88 100 LEU A N 1
ATOM 805 C CA . LEU A 1 100 ? -9.544 -6.340 0.038 1.00 90.88 100 LEU A CA 1
ATOM 806 C C . LEU A 1 100 ? -10.622 -7.197 0.710 1.00 90.88 100 LEU A C 1
ATOM 808 O O . LEU A 1 100 ? -11.736 -6.719 0.899 1.00 90.88 100 LEU A O 1
ATOM 812 N N . SER A 1 101 ? -10.295 -8.423 1.130 1.00 90.81 101 SER A N 1
ATOM 813 C CA . SER A 1 101 ? -11.172 -9.236 1.987 1.00 90.81 101 SER A CA 1
ATOM 814 C C . SER A 1 101 ? -11.417 -8.597 3.361 1.00 90.81 101 SER A C 1
ATOM 816 O O . SER A 1 101 ? -12.378 -8.951 4.042 1.00 90.81 101 SER A O 1
ATOM 818 N N . GLY A 1 102 ? -10.562 -7.646 3.750 1.00 91.31 102 GLY A N 1
ATOM 819 C CA . GLY A 1 102 ? -10.558 -6.962 5.035 1.00 91.31 102 GLY A CA 1
ATOM 820 C C . GLY A 1 102 ? -9.748 -7.663 6.122 1.00 91.31 102 GLY A C 1
ATOM 821 O O . GLY A 1 102 ? -9.690 -7.175 7.252 1.00 91.31 102 GLY A O 1
ATOM 822 N N . GLU A 1 103 ? -9.077 -8.766 5.774 1.00 93.44 103 GLU A N 1
ATOM 823 C CA . GLU A 1 103 ? -8.021 -9.361 6.594 1.00 93.44 103 GLU A CA 1
ATOM 824 C C . GLU A 1 103 ? -6.885 -8.364 6.810 1.00 93.44 103 GLU A C 1
ATOM 826 O O . GLU A 1 103 ? -6.442 -7.704 5.865 1.00 93.44 103 GLU A O 1
ATOM 831 N N . ARG A 1 104 ? -6.407 -8.287 8.054 1.00 94.50 104 ARG A N 1
ATOM 832 C CA . ARG A 1 104 ? -5.315 -7.409 8.468 1.00 94.50 104 ARG A CA 1
ATOM 833 C C . ARG A 1 104 ? -4.231 -8.200 9.180 1.00 94.50 104 ARG A C 1
ATOM 835 O O . ARG A 1 104 ? -4.532 -8.971 10.092 1.00 94.50 104 ARG A O 1
ATOM 842 N N . GLU A 1 105 ? -2.984 -7.941 8.816 1.00 92.31 105 GLU A N 1
ATOM 843 C CA . GLU A 1 105 ? -1.822 -8.580 9.430 1.00 92.31 105 GLU A CA 1
ATOM 844 C C . GLU A 1 105 ? -0.664 -7.593 9.607 1.00 92.31 105 GLU A C 1
ATOM 846 O O . GLU A 1 105 ? -0.454 -6.688 8.794 1.00 92.31 105 GLU A O 1
ATOM 851 N N . LEU A 1 106 ? 0.074 -7.742 10.705 1.00 91.88 106 LEU A N 1
ATOM 852 C CA . LEU A 1 106 ? 1.333 -7.046 10.927 1.00 91.88 106 LEU A CA 1
ATOM 853 C C . LEU A 1 106 ? 2.413 -7.679 10.049 1.00 91.88 106 LEU A C 1
ATOM 855 O O . LEU A 1 106 ? 2.561 -8.898 10.017 1.00 91.88 106 LEU A O 1
ATOM 859 N N . ILE A 1 107 ? 3.201 -6.845 9.380 1.00 87.38 107 ILE A N 1
ATOM 860 C CA . ILE A 1 107 ? 4.371 -7.298 8.628 1.00 87.38 107 ILE A CA 1
ATOM 861 C C . ILE A 1 107 ? 5.527 -7.451 9.613 1.00 87.38 107 ILE A C 1
ATOM 863 O O . ILE A 1 107 ? 5.884 -6.500 10.317 1.00 87.38 107 ILE A O 1
ATOM 867 N N . ASP A 1 108 ? 6.123 -8.641 9.649 1.00 76.94 108 ASP A N 1
ATOM 868 C CA . ASP A 1 108 ? 7.293 -8.899 10.479 1.00 76.94 108 ASP A CA 1
ATOM 869 C C . ASP A 1 108 ? 8.522 -8.122 10.005 1.00 76.94 108 ASP A C 1
ATOM 871 O O . ASP A 1 108 ? 8.795 -7.968 8.813 1.00 76.94 108 ASP A O 1
ATOM 875 N N . ASP A 1 109 ? 9.317 -7.670 10.973 1.00 67.31 109 ASP A N 1
ATOM 876 C CA . ASP A 1 109 ? 10.498 -6.845 10.716 1.00 67.31 109 ASP A CA 1
ATOM 877 C C . ASP A 1 109 ? 11.604 -7.591 9.952 1.00 67.31 109 ASP A C 1
ATOM 879 O O . ASP A 1 109 ? 12.461 -6.950 9.350 1.00 67.31 109 ASP A O 1
ATOM 883 N N . PHE A 1 110 ? 11.549 -8.927 9.918 1.00 60.31 110 PHE A N 1
ATOM 884 C CA . PHE A 1 110 ? 12.512 -9.792 9.233 1.00 60.31 110 PHE A CA 1
ATOM 885 C C . PHE A 1 110 ? 12.304 -9.898 7.717 1.00 60.31 110 PHE A C 1
ATOM 887 O O . PHE A 1 110 ? 13.144 -10.492 7.043 1.00 60.31 110 PHE A O 1
ATOM 894 N N . TYR A 1 111 ? 11.229 -9.331 7.164 1.00 61.34 111 TYR A N 1
ATOM 895 C CA . TYR A 1 111 ? 11.053 -9.263 5.714 1.00 61.34 111 TYR A CA 1
ATOM 896 C C . TYR A 1 111 ? 11.940 -8.146 5.126 1.00 61.34 111 TYR A C 1
ATOM 898 O O . TYR A 1 111 ? 11.704 -6.973 5.435 1.00 61.34 111 TYR A O 1
ATOM 906 N N . PRO A 1 112 ? 12.923 -8.456 4.249 1.00 58.56 112 PRO A N 1
ATOM 907 C CA . PRO A 1 112 ? 13.813 -7.453 3.643 1.00 58.56 112 PRO A CA 1
ATOM 908 C C . PRO A 1 112 ? 13.056 -6.351 2.888 1.00 58.56 112 PRO A C 1
ATOM 910 O O . PRO A 1 112 ? 13.505 -5.212 2.796 1.00 58.56 112 PRO A O 1
ATOM 913 N N . SER A 1 113 ? 11.866 -6.677 2.388 1.00 63.56 113 SER A N 1
ATOM 914 C CA . SER A 1 113 ? 10.967 -5.756 1.702 1.00 63.56 113 SER A CA 1
ATOM 915 C C . SER A 1 113 ? 10.293 -4.713 2.600 1.00 63.56 113 SER A C 1
ATOM 917 O O . SER A 1 113 ? 9.775 -3.710 2.101 1.00 63.56 113 SER A O 1
ATOM 919 N N . GLY A 1 114 ? 10.313 -4.904 3.922 1.00 74.50 114 GLY A N 1
ATOM 920 C CA . GLY A 1 114 ? 9.692 -3.984 4.870 1.00 74.50 114 GLY A CA 1
ATOM 921 C C . GLY A 1 114 ? 10.395 -2.627 4.942 1.00 74.50 114 GLY A C 1
ATOM 922 O O . GLY A 1 114 ? 9.740 -1.615 5.183 1.00 74.50 114 GLY A O 1
ATOM 923 N N . ASP A 1 115 ? 11.705 -2.560 4.693 1.00 85.00 115 ASP A N 1
ATOM 924 C CA . ASP A 1 115 ? 12.472 -1.318 4.855 1.00 85.00 115 ASP A CA 1
ATOM 925 C C . ASP A 1 115 ? 12.162 -0.271 3.789 1.00 85.00 115 ASP A C 1
ATOM 927 O O . ASP A 1 115 ? 12.032 0.913 4.113 1.00 85.00 115 ASP A O 1
ATOM 931 N N . GLY A 1 116 ? 11.970 -0.697 2.538 1.00 88.06 116 GLY A N 1
ATOM 932 C CA . GLY A 1 116 ? 11.513 0.183 1.463 1.00 88.06 116 GLY A CA 1
ATOM 933 C C . GLY A 1 116 ? 10.161 0.808 1.808 1.00 88.06 116 GLY A C 1
ATOM 934 O O . GLY A 1 116 ? 10.024 2.034 1.831 1.00 88.06 116 GLY A O 1
ATOM 935 N N . LEU A 1 117 ? 9.188 -0.025 2.186 1.00 90.75 117 LEU A N 1
ATOM 936 C CA . LEU A 1 117 ? 7.855 0.424 2.595 1.00 90.75 117 LEU A CA 1
ATOM 937 C C . LEU A 1 117 ? 7.902 1.352 3.816 1.00 90.75 117 LEU A C 1
ATOM 939 O O . LEU A 1 117 ? 7.271 2.409 3.811 1.00 90.75 117 LEU A O 1
ATOM 943 N N . ARG A 1 118 ? 8.699 1.013 4.840 1.00 90.88 118 ARG A N 1
ATOM 944 C CA . ARG A 1 118 ? 8.917 1.860 6.024 1.00 90.88 118 ARG A CA 1
ATOM 945 C C . ARG A 1 118 ? 9.501 3.218 5.641 1.00 90.88 118 ARG A C 1
ATOM 947 O O . ARG A 1 118 ? 9.053 4.242 6.156 1.00 90.88 118 ARG A O 1
ATOM 954 N N . ASN A 1 119 ? 10.494 3.252 4.755 1.00 91.12 119 ASN A N 1
ATOM 955 C CA . ASN A 1 119 ? 11.111 4.497 4.301 1.00 91.12 119 ASN A CA 1
ATOM 956 C C . ASN A 1 119 ? 10.144 5.344 3.469 1.00 91.12 119 ASN A C 1
ATOM 958 O O . ASN A 1 119 ? 10.144 6.567 3.621 1.00 91.12 119 ASN A O 1
ATOM 962 N N . LEU A 1 120 ? 9.302 4.714 2.647 1.00 92.12 120 LEU A N 1
ATOM 963 C CA . LEU A 1 120 ? 8.276 5.401 1.866 1.00 92.12 120 LEU A CA 1
ATOM 964 C C . LEU A 1 120 ? 7.183 5.989 2.774 1.00 92.12 120 LEU A C 1
ATOM 966 O O . LEU A 1 120 ? 6.879 7.173 2.663 1.00 92.12 120 LEU A O 1
ATOM 970 N N . ILE A 1 121 ? 6.664 5.219 3.741 1.00 93.62 121 ILE A N 1
ATOM 971 C CA . ILE A 1 121 ? 5.672 5.695 4.728 1.00 93.62 121 ILE A CA 1
ATOM 972 C C . ILE A 1 121 ? 6.234 6.816 5.605 1.00 93.62 121 ILE A C 1
ATOM 974 O O . ILE A 1 121 ? 5.539 7.773 5.924 1.00 93.62 121 ILE A O 1
ATOM 978 N N . ARG A 1 122 ? 7.515 6.750 5.974 1.00 92.44 122 ARG A N 1
ATOM 979 C CA . ARG A 1 122 ? 8.181 7.827 6.727 1.00 92.44 122 ARG A CA 1
ATOM 980 C C . ARG A 1 122 ? 8.530 9.044 5.861 1.00 92.44 122 ARG A C 1
ATOM 982 O O . ARG A 1 122 ? 9.092 10.002 6.383 1.00 92.44 122 ARG A O 1
ATOM 989 N N . GLY A 1 123 ? 8.266 9.001 4.552 1.00 91.12 123 GLY A N 1
ATOM 990 C CA . GLY A 1 123 ? 8.599 10.069 3.609 1.00 91.12 123 GLY A CA 1
ATOM 991 C C . GLY A 1 123 ? 10.101 10.271 3.379 1.00 91.12 123 GLY A C 1
ATOM 992 O O . GLY A 1 123 ? 10.498 11.305 2.847 1.00 91.12 123 GLY A O 1
ATOM 993 N N . LYS A 1 124 ? 10.949 9.307 3.769 1.00 92.12 124 LYS A N 1
ATOM 994 C CA . LYS A 1 124 ? 12.408 9.361 3.555 1.00 92.12 124 LYS A CA 1
ATOM 995 C C . LYS A 1 124 ? 12.780 9.178 2.086 1.00 92.12 124 LYS A C 1
ATOM 997 O O . LYS A 1 124 ? 13.774 9.732 1.629 1.00 92.12 124 LYS A O 1
ATOM 1002 N N . VAL A 1 125 ? 11.976 8.404 1.361 1.00 91.31 125 VAL A N 1
ATOM 1003 C CA . VAL A 1 125 ? 12.048 8.249 -0.095 1.00 91.31 125 VAL A CA 1
ATOM 1004 C C . VAL A 1 125 ? 10.716 8.669 -0.708 1.00 91.31 125 VAL A C 1
ATOM 1006 O O . VAL A 1 125 ? 9.680 8.615 -0.048 1.00 91.31 125 VAL A O 1
ATOM 1009 N N . LYS A 1 126 ? 10.740 9.124 -1.964 1.00 89.19 126 LYS A N 1
ATOM 1010 C CA . LYS A 1 126 ? 9.528 9.565 -2.679 1.00 89.19 126 LYS A CA 1
ATOM 1011 C C . LYS A 1 126 ? 8.792 8.418 -3.368 1.00 89.19 126 LYS A C 1
ATOM 1013 O O . LYS A 1 126 ? 7.581 8.505 -3.536 1.00 89.19 126 LYS A O 1
ATOM 1018 N N . SER A 1 127 ? 9.527 7.387 -3.765 1.00 88.50 127 SER A N 1
ATOM 1019 C CA . SER A 1 127 ? 9.043 6.220 -4.494 1.00 88.50 127 SER A CA 1
ATOM 1020 C C . SER A 1 127 ? 9.989 5.039 -4.267 1.00 88.50 127 SER A C 1
ATOM 1022 O O . SER A 1 127 ? 11.134 5.229 -3.846 1.00 88.50 127 SER A O 1
ATOM 1024 N N . LEU A 1 128 ? 9.497 3.829 -4.530 1.00 87.19 128 LEU A N 1
ATOM 1025 C CA . LEU A 1 128 ? 10.308 2.613 -4.623 1.00 87.19 128 LEU A CA 1
ATOM 1026 C C . LEU A 1 128 ? 10.660 2.329 -6.079 1.00 87.19 128 LEU A C 1
ATOM 1028 O O . LEU A 1 128 ? 9.856 2.614 -6.971 1.00 87.19 128 LEU A O 1
ATOM 1032 N N . THR A 1 129 ? 11.850 1.784 -6.325 1.00 83.75 129 THR A N 1
ATOM 1033 C CA . THR A 1 129 ? 12.241 1.394 -7.681 1.00 83.75 129 THR A CA 1
ATOM 1034 C C . THR A 1 129 ? 11.523 0.111 -8.103 1.00 83.75 129 THR A C 1
ATOM 1036 O O . THR A 1 129 ? 11.012 -0.637 -7.275 1.00 83.75 129 THR A O 1
ATOM 1039 N N . TRP A 1 130 ? 11.492 -0.174 -9.408 1.00 79.81 130 TRP A N 1
ATOM 1040 C CA . TRP A 1 130 ? 10.903 -1.410 -9.949 1.00 79.81 130 TRP A CA 1
ATOM 1041 C C . TRP A 1 130 ? 11.523 -2.696 -9.367 1.00 79.81 130 TRP A C 1
ATOM 1043 O O . TRP A 1 130 ? 10.899 -3.763 -9.348 1.00 79.81 130 TRP A O 1
ATOM 1053 N N . ASP A 1 131 ? 12.768 -2.603 -8.905 1.00 80.50 131 ASP A N 1
ATOM 1054 C CA . ASP A 1 131 ? 13.518 -3.715 -8.333 1.00 80.50 131 ASP A CA 1
ATOM 1055 C C . ASP A 1 131 ? 13.367 -3.818 -6.807 1.00 80.50 131 ASP A C 1
ATOM 1057 O O . ASP A 1 131 ? 13.744 -4.839 -6.239 1.00 80.50 131 ASP A O 1
ATOM 1061 N N . ASP A 1 132 ? 12.705 -2.847 -6.168 1.00 77.50 132 ASP A N 1
ATOM 1062 C CA . ASP A 1 132 ? 12.345 -2.851 -4.744 1.00 77.50 132 ASP A CA 1
ATOM 1063 C C . ASP A 1 132 ? 10.941 -3.455 -4.537 1.00 77.50 132 ASP A C 1
ATOM 1065 O O . ASP A 1 132 ? 10.022 -2.815 -4.022 1.00 77.50 132 ASP A O 1
ATOM 1069 N N . TYR A 1 133 ? 10.755 -4.693 -4.997 1.00 71.69 133 TYR A N 1
ATOM 1070 C CA . TYR A 1 133 ? 9.476 -5.408 -4.932 1.00 71.69 133 TYR A CA 1
ATOM 1071 C C . TYR A 1 133 ? 9.308 -6.124 -3.589 1.00 71.69 133 TYR A C 1
ATOM 1073 O O . TYR A 1 133 ? 10.270 -6.661 -3.036 1.00 71.69 133 TYR A O 1
ATOM 1081 N N . THR A 1 134 ? 8.089 -6.116 -3.039 1.00 76.50 134 THR A N 1
ATOM 1082 C CA . THR A 1 134 ? 7.896 -6.460 -1.626 1.00 76.50 134 THR A CA 1
ATOM 1083 C C . THR A 1 134 ? 7.545 -7.917 -1.364 1.00 76.50 134 THR A C 1
ATOM 1085 O O . THR A 1 134 ? 7.691 -8.379 -0.230 1.00 76.50 134 THR A O 1
ATOM 1088 N N . HIS A 1 135 ? 7.164 -8.646 -2.417 1.00 79.12 135 HIS A N 1
ATOM 1089 C CA . HIS A 1 135 ? 6.700 -10.035 -2.376 1.00 79.12 135 HIS A CA 1
ATOM 1090 C C . HIS A 1 135 ? 5.448 -10.255 -1.508 1.00 79.12 135 HIS A C 1
ATOM 1092 O O . HIS A 1 135 ? 5.175 -11.384 -1.103 1.00 79.12 135 HIS A O 1
ATOM 1098 N N . ILE A 1 136 ? 4.699 -9.193 -1.201 1.00 82.94 136 ILE A N 1
ATOM 1099 C CA . ILE A 1 136 ? 3.441 -9.271 -0.442 1.00 82.94 136 ILE A CA 1
ATOM 1100 C C . ILE A 1 136 ? 2.321 -9.833 -1.333 1.00 82.94 136 ILE A C 1
ATOM 1102 O O . ILE A 1 136 ? 1.451 -10.576 -0.887 1.00 82.94 136 ILE A O 1
ATOM 1106 N N . LEU A 1 137 ? 2.359 -9.487 -2.611 1.00 83.88 137 LEU A N 1
ATOM 1107 C CA . LEU A 1 137 ? 1.494 -9.914 -3.689 1.00 83.88 137 LEU A CA 1
ATOM 1108 C C . LEU A 1 137 ? 2.280 -10.790 -4.680 1.00 83.88 137 LEU A C 1
ATOM 1110 O O . LEU A 1 137 ? 3.502 -10.677 -4.815 1.00 83.88 137 LEU A O 1
ATOM 1114 N N . PRO A 1 138 ? 1.592 -11.680 -5.413 1.00 79.00 138 PRO A N 1
ATOM 1115 C CA . PRO A 1 138 ? 2.235 -12.473 -6.446 1.00 79.00 138 PRO A CA 1
ATOM 1116 C C . PRO A 1 138 ? 2.688 -11.577 -7.610 1.00 79.00 138 PRO A C 1
ATOM 1118 O O . PRO A 1 138 ? 1.869 -10.954 -8.281 1.00 79.00 138 PRO A O 1
ATOM 1121 N N . GLY A 1 139 ? 3.994 -11.563 -7.885 1.00 82.44 139 GLY A N 1
ATOM 1122 C CA . GLY A 1 139 ? 4.583 -10.873 -9.036 1.00 82.44 139 GLY A CA 1
ATOM 1123 C C . GLY A 1 139 ? 5.281 -9.556 -8.693 1.00 82.44 139 GLY A C 1
ATOM 1124 O O . GLY A 1 139 ? 5.715 -9.333 -7.565 1.00 82.44 139 GLY A O 1
ATOM 1125 N N . LYS A 1 140 ? 5.461 -8.702 -9.710 1.00 86.44 140 LYS A N 1
ATOM 1126 C CA . LYS A 1 140 ? 5.997 -7.346 -9.523 1.00 86.44 140 LYS A CA 1
ATOM 1127 C C . LYS A 1 140 ? 4.907 -6.445 -8.970 1.00 86.44 140 LYS A C 1
ATOM 1129 O O . LYS A 1 140 ? 3.747 -6.576 -9.338 1.00 86.44 140 LYS A O 1
ATOM 1134 N N . GLU A 1 141 ? 5.296 -5.512 -8.119 1.00 88.12 141 GLU A N 1
ATOM 1135 C CA . GLU A 1 141 ? 4.373 -4.620 -7.433 1.00 88.12 141 GLU A CA 1
ATOM 1136 C C . GLU A 1 141 ? 4.806 -3.179 -7.608 1.00 88.12 141 GLU A C 1
ATOM 1138 O O . GLU A 1 141 ? 5.994 -2.882 -7.753 1.00 88.12 141 GLU A O 1
ATOM 1143 N N . ILE A 1 142 ? 3.836 -2.284 -7.502 1.00 90.38 142 ILE A N 1
ATOM 1144 C CA . ILE A 1 142 ? 4.105 -0.876 -7.276 1.00 90.38 142 ILE A CA 1
ATOM 1145 C C . ILE A 1 142 ? 3.518 -0.452 -5.933 1.00 90.38 142 ILE A C 1
ATOM 1147 O O . ILE A 1 142 ? 2.441 -0.904 -5.550 1.00 90.38 142 ILE A O 1
ATOM 1151 N N . ALA A 1 143 ? 4.223 0.425 -5.224 1.00 92.69 143 ALA A N 1
ATOM 1152 C CA . ALA A 1 143 ? 3.761 1.018 -3.977 1.00 92.69 143 ALA A CA 1
ATOM 1153 C C . ALA A 1 143 ? 3.605 2.525 -4.175 1.00 92.69 143 ALA A C 1
ATOM 1155 O O . ALA A 1 143 ? 4.593 3.235 -4.369 1.00 92.69 143 ALA A O 1
ATOM 1156 N N . VAL A 1 144 ? 2.368 3.014 -4.118 1.00 94.56 144 VAL A N 1
ATOM 1157 C CA . VAL A 1 144 ? 2.058 4.436 -4.308 1.00 94.56 144 VAL A CA 1
ATOM 1158 C C . VAL A 1 144 ? 1.696 5.048 -2.958 1.00 94.56 144 VAL A C 1
ATOM 1160 O O . VAL A 1 144 ? 0.816 4.513 -2.277 1.00 94.56 144 VAL A O 1
ATOM 1163 N N . PRO A 1 145 ? 2.347 6.146 -2.534 1.00 95.81 145 PRO A N 1
ATOM 1164 C CA . PRO A 1 145 ? 2.043 6.784 -1.262 1.00 95.81 145 PRO A CA 1
ATOM 1165 C C . PRO A 1 145 ? 0.758 7.613 -1.333 1.00 95.81 145 PRO A C 1
ATOM 1167 O O . PRO A 1 145 ? 0.647 8.544 -2.128 1.00 95.81 145 PRO A O 1
ATOM 1170 N N . PHE A 1 146 ? -0.178 7.323 -0.433 1.00 96.50 146 PHE A N 1
ATOM 1171 C CA . PHE A 1 146 ? -1.325 8.175 -0.146 1.00 96.50 146 PHE A CA 1
ATOM 1172 C C . PHE A 1 146 ? -0.923 9.227 0.888 1.00 96.50 146 PHE A C 1
ATOM 1174 O O . PHE A 1 146 ? -0.465 8.890 1.986 1.00 96.50 146 PHE A O 1
ATOM 1181 N N . LYS A 1 147 ? -1.074 10.503 0.537 1.00 93.56 147 LYS A N 1
ATOM 1182 C CA . LYS A 1 147 ? -0.658 11.629 1.374 1.00 93.56 147 LYS A CA 1
ATOM 1183 C C . LYS A 1 147 ? -1.846 12.469 1.803 1.00 93.56 147 LYS A C 1
ATOM 1185 O O . LYS A 1 147 ? -2.791 12.618 1.038 1.00 93.56 147 LYS A O 1
ATOM 1190 N N . ASP A 1 148 ? -1.757 13.048 2.994 1.00 86.25 148 ASP A N 1
ATOM 1191 C CA . ASP A 1 148 ? -2.696 14.083 3.422 1.00 86.25 148 ASP A CA 1
ATOM 1192 C C . ASP A 1 148 ? -2.387 15.448 2.781 1.00 86.25 148 ASP A C 1
ATOM 1194 O O . ASP A 1 148 ? -1.364 15.640 2.114 1.00 86.25 148 ASP A O 1
ATOM 1198 N N . GLY A 1 149 ? -3.258 16.431 3.029 1.00 78.31 149 GLY A N 1
ATOM 1199 C CA . GLY A 1 149 ? -3.065 17.818 2.589 1.00 78.31 149 GLY A CA 1
ATOM 1200 C C . GLY A 1 149 ? -1.804 18.501 3.147 1.00 78.31 149 GLY A C 1
ATOM 1201 O O . GLY A 1 149 ? -1.396 19.535 2.627 1.00 78.31 149 GLY A O 1
ATOM 1202 N N . GLY A 1 150 ? -1.156 17.917 4.163 1.00 80.00 150 GLY A N 1
ATOM 1203 C CA . GLY A 1 150 ? 0.136 18.338 4.710 1.00 80.00 150 GLY A CA 1
ATOM 1204 C C . GLY A 1 150 ? 1.341 17.631 4.075 1.00 80.00 150 GLY A C 1
ATOM 1205 O O . GLY A 1 150 ? 2.461 17.790 4.562 1.00 80.00 150 GLY A O 1
ATOM 1206 N N . ASN A 1 151 ? 1.132 16.855 3.003 1.00 84.62 151 ASN A N 1
ATOM 1207 C CA . ASN A 1 151 ? 2.145 16.062 2.297 1.00 84.62 151 ASN A CA 1
ATOM 1208 C C . ASN A 1 151 ? 2.780 14.948 3.161 1.00 84.62 151 ASN A C 1
ATOM 1210 O O . ASN A 1 151 ? 3.828 14.406 2.796 1.00 84.62 151 ASN A O 1
ATOM 1214 N N . GLN A 1 152 ? 2.147 14.568 4.277 1.00 91.69 152 GLN A N 1
ATOM 1215 C CA . GLN A 1 152 ? 2.544 13.407 5.074 1.00 91.69 152 GLN A CA 1
ATOM 1216 C C . GLN A 1 152 ? 1.919 12.139 4.502 1.00 91.69 152 GLN A C 1
ATOM 1218 O O . GLN A 1 152 ? 0.729 12.109 4.197 1.00 91.69 152 GLN A O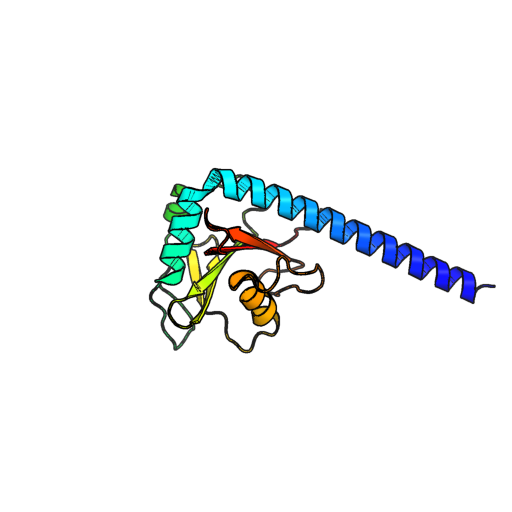 1
ATOM 1223 N N . VAL A 1 153 ? 2.702 11.067 4.395 1.00 95.44 153 VAL A N 1
ATOM 1224 C CA . VAL A 1 153 ? 2.201 9.773 3.918 1.00 95.44 153 VAL A CA 1
ATOM 1225 C C . VAL A 1 153 ? 1.363 9.118 5.021 1.00 95.44 153 VAL A C 1
ATOM 1227 O O . VAL A 1 153 ? 1.873 8.820 6.098 1.00 95.44 153 VAL A O 1
ATOM 1230 N N . LYS A 1 154 ? 0.070 8.897 4.762 1.00 95.44 154 LYS A N 1
ATOM 1231 C CA . LYS A 1 154 ? -0.855 8.206 5.682 1.00 95.44 154 LYS A CA 1
ATOM 1232 C C . LYS A 1 154 ? -0.899 6.703 5.455 1.00 95.44 154 LYS A C 1
ATOM 1234 O O . LYS A 1 154 ? -1.228 5.952 6.370 1.00 95.44 154 LYS A O 1
ATOM 1239 N N . GLY A 1 155 ? -0.539 6.262 4.261 1.00 96.38 155 GLY A N 1
ATOM 1240 C CA . GLY A 1 155 ? -0.468 4.858 3.902 1.00 96.38 155 GLY A CA 1
ATOM 1241 C C . GLY A 1 155 ? -0.020 4.692 2.463 1.00 96.38 155 GLY A C 1
ATOM 1242 O O . GLY A 1 155 ? 0.286 5.664 1.775 1.00 96.38 155 GLY A O 1
ATOM 1243 N N . LEU A 1 156 ? 0.040 3.451 2.017 1.00 96.25 156 LEU A N 1
ATOM 1244 C CA . LEU A 1 156 ? 0.442 3.054 0.684 1.00 96.25 156 LEU A CA 1
ATOM 1245 C C . LEU A 1 156 ? -0.663 2.194 0.079 1.00 96.25 156 LEU A C 1
ATOM 1247 O O . LEU A 1 156 ? -1.262 1.368 0.772 1.00 96.25 156 LEU A O 1
ATOM 1251 N N . ILE A 1 157 ? -0.888 2.363 -1.218 1.00 95.50 157 ILE A N 1
ATOM 1252 C CA . ILE A 1 157 ? -1.620 1.390 -2.025 1.00 95.50 157 ILE A CA 1
ATOM 1253 C C . ILE A 1 157 ? -0.572 0.566 -2.766 1.00 95.50 157 ILE A C 1
ATOM 1255 O O . ILE A 1 157 ? 0.193 1.111 -3.566 1.00 95.50 157 ILE A O 1
ATOM 1259 N N . LEU A 1 158 ? -0.517 -0.730 -2.465 1.00 93.62 158 LEU A N 1
ATOM 1260 C CA . LEU A 1 158 ? 0.322 -1.693 -3.167 1.00 93.62 158 LEU A CA 1
ATOM 1261 C C . LEU A 1 158 ? -0.534 -2.419 -4.196 1.00 93.62 158 LEU A C 1
ATOM 1263 O O . LEU A 1 158 ? -1.580 -2.967 -3.852 1.00 93.62 158 LEU A O 1
ATOM 1267 N N . ARG A 1 159 ? -0.082 -2.435 -5.448 1.00 92.12 159 ARG A N 1
ATOM 1268 C CA . ARG A 1 159 ? -0.769 -3.115 -6.553 1.00 92.12 159 ARG A CA 1
ATOM 1269 C C . ARG A 1 159 ? 0.170 -4.108 -7.203 1.00 92.12 159 ARG A C 1
ATOM 1271 O O . ARG A 1 159 ? 1.294 -3.734 -7.540 1.00 92.12 159 ARG A O 1
ATOM 1278 N N . ALA A 1 160 ? -0.299 -5.331 -7.428 1.00 90.19 160 ALA A N 1
ATOM 1279 C CA . ALA A 1 160 ? 0.408 -6.259 -8.296 1.00 90.19 160 ALA A CA 1
ATOM 1280 C C . ALA A 1 160 ? 0.246 -5.805 -9.749 1.00 90.19 160 ALA A C 1
ATOM 1282 O O . ALA A 1 160 ? -0.849 -5.457 -10.194 1.00 90.19 160 ALA A O 1
ATOM 1283 N N . VAL A 1 161 ? 1.339 -5.838 -10.496 1.00 86.69 161 VAL A N 1
ATOM 1284 C CA . VAL A 1 161 ? 1.325 -5.665 -11.941 1.00 86.69 161 VAL A CA 1
ATOM 1285 C C . VAL A 1 161 ? 0.911 -6.995 -12.551 1.00 86.69 161 VAL A C 1
ATOM 1287 O O . VAL A 1 161 ? 1.701 -7.940 -12.617 1.00 86.69 161 VAL A O 1
ATOM 1290 N N . VAL A 1 162 ? -0.339 -7.069 -12.997 1.00 79.69 162 VAL A N 1
ATOM 1291 C CA . VAL A 1 162 ? -0.859 -8.233 -13.711 1.00 79.69 162 VAL A CA 1
ATOM 1292 C C . VAL A 1 162 ? -0.437 -8.100 -15.172 1.00 79.69 162 VAL A C 1
ATOM 1294 O O . VAL A 1 162 ? -0.750 -7.113 -15.837 1.00 79.69 162 VAL A O 1
ATOM 1297 N N . GLY A 1 163 ? 0.351 -9.062 -15.659 1.00 63.69 163 GLY A N 1
ATOM 1298 C CA . GLY A 1 163 ? 0.793 -9.077 -17.052 1.00 63.69 163 GLY A CA 1
ATOM 1299 C C . GLY A 1 163 ? -0.404 -9.074 -18.005 1.00 63.69 163 GLY A C 1
ATOM 1300 O O . GLY A 1 163 ? -1.360 -9.817 -17.788 1.00 63.69 163 GLY A O 1
ATOM 1301 N N . LYS A 1 164 ? -0.341 -8.240 -19.045 1.00 46.69 164 LYS A N 1
ATOM 1302 C CA . LYS A 1 164 ? -1.176 -8.403 -20.240 1.00 46.69 164 LYS A CA 1
ATOM 1303 C C . LYS A 1 164 ? -0.507 -9.368 -21.204 1.00 46.69 164 LYS A C 1
ATOM 1305 O O . LYS A 1 164 ? 0.735 -9.268 -21.340 1.00 46.69 164 LYS A O 1
#

Secondary structure (DSSP, 8-state):
-HHHHHHHHHHHHHHHHHHHHHHHHHHHHHHHHHHHHHTHHHHHHHHHHHHH--B-TTT-EE----HHHHHHHS-S-STTGGGEEEEEE-TTSSEEEEETT--EEEEPTT-TTHHHHHHHHTTSSS---TT---SSSSS-EEEEEEE-TTS-EEEEEEEE----

Radius of gyration: 17.83 Å; chains: 1; bounding box: 52×33×53 Å

Foldseek 3Di:
DVVVVVVVVVVVVVVVVLVVLVVLQVVLQVLVV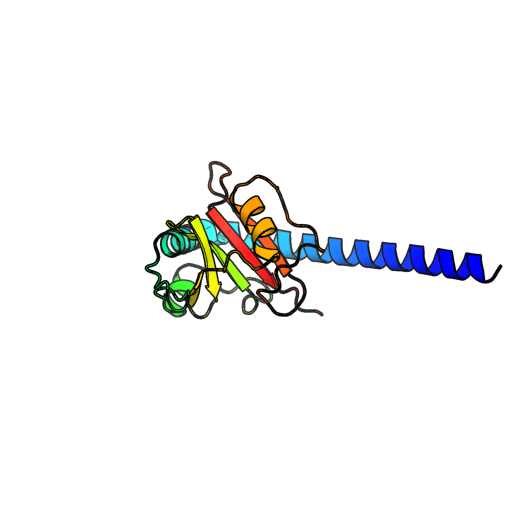VQCVVLVQLVLVVLVCLQAWAADPPFQWTDFDALVSSCVRGPPPRVQSQQKKKWAAHPVRFIKIAHSRRTIGTDDPPQPLRVQQSCCQQVVDVFDDQVSARPPTPATKGWHFNADPVRHGSITMIGHDDDD

Organism: NCBI:txid1802060

pLDDT: mean 85.31, std 12.17, range [46.69, 96.75]